Protein AF-A0A538B210-F1 (afdb_monomer_lite)

pLDDT: mean 88.81, std 10.48, range [46.06, 97.56]

Structure (mmCIF, N/CA/C/O backbone):
data_AF-A0A538B210-F1
#
_entry.id   AF-A0A538B210-F1
#
loop_
_atom_site.group_PDB
_atom_site.id
_atom_site.type_symbol
_atom_site.label_atom_id
_atom_site.label_alt_id
_atom_site.label_comp_id
_atom_site.label_asym_id
_atom_site.label_entity_id
_atom_site.label_seq_id
_atom_site.pdbx_PDB_ins_code
_atom_site.Cartn_x
_atom_site.Cartn_y
_atom_site.Cartn_z
_atom_site.occupancy
_atom_site.B_iso_or_equiv
_atom_site.auth_seq_id
_atom_site.auth_comp_id
_atom_site.auth_asym_id
_atom_site.auth_atom_id
_atom_site.pdbx_PDB_model_num
ATOM 1 N N . MET A 1 1 ? -1.244 18.291 2.397 1.00 46.06 1 MET A N 1
ATOM 2 C CA . MET A 1 1 ? -0.950 16.900 2.001 1.00 46.06 1 MET A CA 1
ATOM 3 C C . MET A 1 1 ? 0.446 16.618 2.527 1.00 46.06 1 MET A C 1
ATOM 5 O O . MET A 1 1 ? 1.354 17.313 2.105 1.00 46.06 1 MET A O 1
ATOM 9 N N . GLY A 1 2 ? 0.584 15.791 3.565 1.00 55.66 2 GLY A N 1
ATOM 10 C CA . GLY A 1 2 ? 1.869 15.606 4.248 1.00 55.66 2 GLY A CA 1
ATOM 11 C C . GLY A 1 2 ? 2.798 14.715 3.434 1.00 55.66 2 GLY A C 1
ATOM 12 O O . GLY A 1 2 ? 2.389 13.626 3.030 1.00 55.66 2 GLY A O 1
ATOM 13 N N . GLU A 1 3 ? 4.005 15.206 3.194 1.00 61.59 3 GLU A N 1
ATOM 14 C CA . GLU A 1 3 ? 5.157 14.444 2.715 1.00 61.59 3 GLU A CA 1
ATOM 15 C C . GLU A 1 3 ? 5.429 13.277 3.681 1.00 61.59 3 GLU A C 1
ATOM 17 O O . GLU A 1 3 ? 5.255 13.418 4.896 1.00 61.59 3 GLU A O 1
ATOM 22 N N . ARG A 1 4 ? 5.789 12.099 3.158 1.00 72.69 4 ARG A N 1
ATOM 23 C CA . ARG A 1 4 ? 6.030 10.884 3.960 1.00 72.69 4 ARG A CA 1
ATOM 24 C C . ARG A 1 4 ? 7.376 10.272 3.631 1.00 72.69 4 ARG A C 1
ATOM 26 O O . ARG A 1 4 ? 7.774 10.281 2.473 1.00 72.69 4 ARG A O 1
ATOM 33 N N . SER A 1 5 ? 8.028 9.698 4.640 1.00 87.31 5 SER A N 1
ATOM 34 C CA . SER A 1 5 ? 9.223 8.871 4.464 1.00 87.31 5 SER A CA 1
ATOM 35 C C . SER A 1 5 ? 8.863 7.473 3.943 1.00 87.31 5 SER A C 1
ATOM 37 O O . SER A 1 5 ? 7.714 7.033 4.047 1.00 87.31 5 SER A O 1
ATOM 39 N N . ARG A 1 6 ? 9.859 6.732 3.439 1.00 88.75 6 ARG A N 1
ATOM 40 C CA . ARG A 1 6 ? 9.697 5.323 3.026 1.00 88.75 6 ARG A CA 1
ATOM 41 C C . ARG A 1 6 ? 9.175 4.434 4.154 1.00 88.75 6 ARG A C 1
ATOM 43 O O . ARG A 1 6 ? 8.289 3.614 3.934 1.00 88.75 6 ARG A O 1
ATOM 50 N N . GLU A 1 7 ? 9.676 4.639 5.368 1.00 89.69 7 GLU A N 1
ATOM 51 C CA . GLU A 1 7 ? 9.234 3.915 6.566 1.00 89.69 7 GLU A CA 1
ATOM 52 C C . GLU A 1 7 ? 7.750 4.159 6.860 1.00 89.69 7 GLU A C 1
ATOM 54 O O . GLU A 1 7 ? 7.003 3.229 7.170 1.00 89.69 7 GLU A O 1
ATOM 59 N N . GLU A 1 8 ? 7.297 5.403 6.705 1.00 89.06 8 GLU A N 1
ATOM 60 C CA . GLU A 1 8 ? 5.899 5.765 6.908 1.00 89.06 8 GLU A CA 1
ATOM 61 C C . GLU A 1 8 ? 4.993 5.156 5.829 1.00 89.06 8 GLU A C 1
ATOM 63 O O . GLU A 1 8 ? 3.892 4.685 6.131 1.00 89.06 8 GLU A O 1
ATOM 68 N N . VAL A 1 9 ? 5.462 5.105 4.577 1.00 91.31 9 VAL A N 1
ATOM 69 C CA . VAL A 1 9 ? 4.768 4.394 3.496 1.00 91.31 9 VAL A CA 1
ATOM 70 C C . VAL A 1 9 ? 4.654 2.911 3.817 1.00 91.31 9 VAL A C 1
ATOM 72 O O . VAL A 1 9 ? 3.548 2.380 3.759 1.00 91.31 9 VAL A O 1
ATOM 75 N N . ALA A 1 10 ? 5.750 2.258 4.205 1.00 92.25 10 ALA A N 1
ATOM 76 C CA . ALA A 1 10 ? 5.774 0.835 4.533 1.00 92.25 10 ALA A CA 1
ATOM 77 C C . ALA A 1 10 ? 4.781 0.503 5.656 1.00 92.25 10 ALA A C 1
ATOM 79 O O . ALA A 1 10 ? 3.887 -0.334 5.489 1.00 92.25 10 ALA A O 1
ATOM 80 N N . ARG A 1 11 ? 4.861 1.255 6.761 1.00 90.44 11 ARG A N 1
ATOM 81 C CA . ARG A 1 11 ? 3.983 1.116 7.928 1.00 90.44 11 ARG A CA 1
ATOM 82 C C . ARG A 1 11 ? 2.512 1.274 7.558 1.00 90.44 11 ARG A C 1
ATOM 84 O O . ARG A 1 11 ? 1.696 0.434 7.929 1.00 90.44 11 ARG A O 1
ATOM 91 N N . ARG A 1 12 ? 2.155 2.33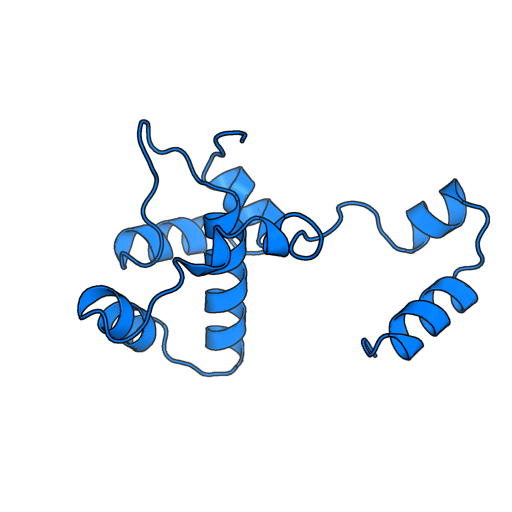8 6.830 1.00 88.56 12 ARG A N 1
ATOM 92 C CA . ARG A 1 12 ? 0.753 2.601 6.468 1.00 88.56 12 ARG A CA 1
ATOM 93 C C . ARG A 1 12 ? 0.254 1.668 5.376 1.00 88.56 12 ARG A C 1
ATOM 95 O O . ARG A 1 12 ? -0.928 1.340 5.380 1.00 88.56 12 ARG A O 1
ATOM 102 N N . ALA A 1 13 ? 1.101 1.226 4.451 1.00 91.25 13 ALA A N 1
ATOM 103 C CA . ALA A 1 13 ? 0.725 0.267 3.415 1.00 91.25 13 ALA A CA 1
ATOM 104 C C . ALA A 1 13 ? 0.574 -1.154 3.978 1.00 91.25 13 ALA A C 1
ATOM 106 O O . ALA A 1 13 ? -0.210 -1.927 3.428 1.00 91.25 13 ALA A O 1
ATOM 107 N N . GLY A 1 14 ? 1.240 -1.457 5.098 1.00 91.50 14 GLY A N 1
ATOM 108 C CA . GLY A 1 14 ? 1.269 -2.783 5.713 1.00 91.50 14 GLY A CA 1
ATOM 109 C C . GLY A 1 14 ? 2.258 -3.720 5.019 1.00 91.50 14 GLY A C 1
ATOM 110 O O . GLY A 1 14 ? 1.960 -4.899 4.853 1.00 91.50 14 GLY A O 1
ATOM 111 N N . VAL A 1 15 ? 3.397 -3.187 4.568 1.00 94.25 15 VAL A N 1
ATOM 112 C CA . VAL A 1 15 ? 4.443 -3.919 3.833 1.00 94.25 15 VAL A CA 1
ATOM 113 C C . VAL A 1 15 ? 5.806 -3.730 4.500 1.00 94.25 15 VAL A C 1
ATOM 115 O O . VAL A 1 15 ? 5.985 -2.833 5.323 1.00 94.25 15 VAL A O 1
ATOM 118 N N . ASP A 1 16 ? 6.773 -4.570 4.134 1.00 94.25 16 ASP A N 1
ATOM 119 C CA . ASP A 1 16 ? 8.163 -4.430 4.577 1.00 94.25 16 ASP A CA 1
ATOM 120 C C . ASP A 1 16 ? 8.828 -3.166 3.977 1.00 94.25 16 ASP A C 1
ATOM 122 O O . ASP A 1 16 ? 8.571 -2.853 2.811 1.00 94.25 16 ASP A O 1
ATOM 126 N N . PRO A 1 17 ? 9.695 -2.437 4.709 1.00 92.69 17 PRO A N 1
ATOM 127 C CA . PRO A 1 17 ? 10.406 -1.276 4.165 1.00 92.69 17 PRO A CA 1
ATOM 128 C C . PRO A 1 17 ? 11.199 -1.562 2.883 1.00 92.69 17 PRO A C 1
ATOM 130 O O . PRO A 1 17 ? 11.108 -0.783 1.935 1.00 92.69 17 PRO A O 1
ATOM 133 N N . GLY A 1 18 ? 11.879 -2.709 2.788 1.00 95.19 18 GLY A N 1
ATOM 134 C CA . GLY A 1 18 ? 12.618 -3.101 1.584 1.00 95.19 18 GLY A CA 1
ATOM 135 C C . GLY A 1 18 ? 11.705 -3.395 0.390 1.00 95.19 18 GLY A C 1
ATOM 136 O O . GLY A 1 18 ? 12.130 -3.328 -0.764 1.00 95.19 18 GLY A O 1
ATOM 137 N N . TYR A 1 19 ? 10.419 -3.668 0.636 1.00 96.44 19 TYR A N 1
ATOM 138 C CA . TYR A 1 19 ? 9.428 -3.748 -0.432 1.00 96.44 19 TYR A CA 1
ATOM 139 C C . TYR A 1 19 ? 9.180 -2.377 -1.067 1.00 96.44 19 TYR A C 1
ATOM 141 O O . TYR A 1 19 ? 9.086 -2.286 -2.288 1.00 96.44 19 TYR A O 1
ATOM 149 N N . VAL A 1 20 ? 9.120 -1.307 -0.267 1.00 95.56 20 VAL A N 1
ATOM 150 C CA . VAL A 1 20 ? 8.961 0.066 -0.776 1.00 95.56 20 VAL A CA 1
ATOM 151 C C . VAL A 1 20 ? 10.163 0.458 -1.632 1.00 95.56 20 VAL A C 1
ATOM 153 O O . VAL A 1 20 ? 9.964 0.972 -2.732 1.00 95.56 20 VAL A O 1
ATOM 156 N N . ASP A 1 21 ? 11.381 0.138 -1.187 1.00 94.31 21 ASP A N 1
ATOM 157 C CA . ASP A 1 21 ? 12.604 0.368 -1.968 1.00 94.31 21 ASP A CA 1
ATOM 158 C C . ASP A 1 21 ? 12.536 -0.339 -3.327 1.00 94.31 21 ASP A C 1
ATOM 160 O O . ASP A 1 21 ? 12.715 0.288 -4.373 1.00 94.31 21 ASP A O 1
ATOM 164 N N . ARG A 1 22 ? 12.145 -1.619 -3.339 1.00 96.12 22 ARG A N 1
ATOM 165 C CA . ARG A 1 22 ? 11.971 -2.383 -4.581 1.00 96.12 22 ARG A CA 1
ATOM 166 C C . ARG A 1 22 ? 10.937 -1.759 -5.521 1.00 96.12 22 ARG A C 1
ATOM 168 O O . ARG A 1 22 ? 11.124 -1.776 -6.736 1.00 96.12 22 ARG A O 1
ATOM 175 N N . LEU A 1 23 ? 9.832 -1.223 -5.000 1.00 96.19 23 LEU A N 1
ATOM 176 C CA . LEU A 1 23 ? 8.827 -0.562 -5.839 1.00 96.19 23 LEU A CA 1
ATOM 177 C C . LEU A 1 23 ? 9.343 0.744 -6.456 1.00 96.19 23 LEU A C 1
ATOM 179 O O . LEU A 1 23 ? 8.950 1.067 -7.580 1.00 96.19 23 LEU A O 1
ATOM 183 N N . VAL A 1 24 ? 10.214 1.469 -5.752 1.00 94.56 24 VAL A N 1
ATOM 184 C CA . VAL A 1 24 ? 10.900 2.655 -6.284 1.00 94.56 24 VAL A CA 1
ATOM 185 C C . VAL A 1 24 ? 11.883 2.253 -7.382 1.00 94.56 24 VAL A C 1
ATOM 187 O O . VAL A 1 24 ? 11.831 2.804 -8.479 1.00 94.56 24 VAL A O 1
ATOM 190 N N . GLU A 1 25 ? 12.716 1.237 -7.143 1.00 94.44 25 GLU A N 1
ATOM 191 C CA . GLU A 1 25 ? 13.668 0.709 -8.135 1.00 94.44 25 GLU A CA 1
ATOM 192 C C . GLU A 1 25 ? 12.977 0.246 -9.425 1.00 94.44 25 GLU A C 1
ATOM 194 O O . GLU A 1 25 ? 13.477 0.457 -10.530 1.00 94.44 25 GLU A O 1
ATOM 199 N N . LEU A 1 26 ? 11.800 -0.369 -9.297 1.00 95.12 26 LEU A N 1
ATOM 200 C CA . LEU A 1 26 ? 11.007 -0.846 -10.429 1.00 95.12 26 LEU A CA 1
ATOM 201 C C . LEU A 1 26 ? 10.247 0.267 -11.171 1.00 95.12 26 LEU A C 1
ATOM 203 O O . LEU A 1 26 ? 9.687 -0.004 -12.241 1.00 95.12 26 LEU A O 1
ATOM 207 N N . GLY A 1 27 ? 10.232 1.490 -10.630 1.00 93.06 27 GLY A N 1
ATOM 208 C CA . GLY A 1 27 ? 9.506 2.641 -11.171 1.00 93.06 27 GLY A CA 1
ATOM 209 C C . GLY A 1 27 ? 7.992 2.582 -10.954 1.00 93.06 27 GLY A C 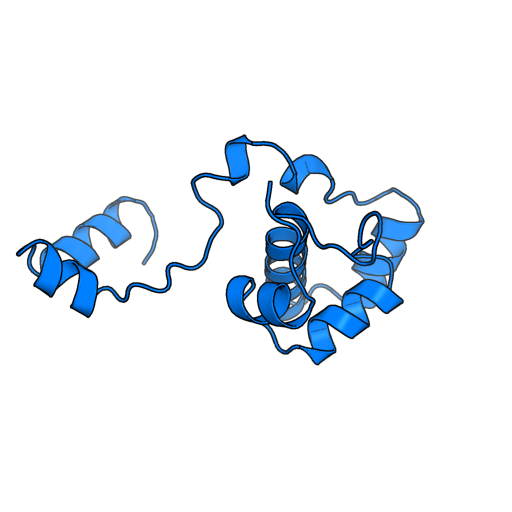1
ATOM 210 O O . GLY A 1 27 ? 7.249 3.278 -11.638 1.00 93.06 27 GLY A O 1
ATOM 211 N N . ILE A 1 28 ? 7.522 1.735 -10.033 1.00 94.81 28 ILE A N 1
ATOM 212 C CA . ILE A 1 28 ? 6.104 1.651 -9.651 1.00 94.81 28 ILE A CA 1
ATOM 213 C C . ILE A 1 28 ? 5.745 2.793 -8.694 1.00 94.81 28 ILE A C 1
ATOM 215 O O . ILE A 1 28 ? 4.657 3.361 -8.794 1.00 94.81 28 ILE A O 1
ATOM 219 N N . LEU A 1 29 ? 6.653 3.122 -7.772 1.00 93.88 29 LEU A N 1
ATOM 220 C CA . LEU A 1 29 ? 6.574 4.323 -6.948 1.00 93.88 29 LEU A CA 1
ATOM 221 C C . LEU A 1 29 ? 7.576 5.350 -7.469 1.00 93.88 29 LEU A C 1
ATOM 223 O O . LEU A 1 29 ? 8.751 5.042 -7.647 1.00 93.88 29 LEU A O 1
ATOM 227 N N . GLY A 1 30 ? 7.108 6.573 -7.687 1.00 85.19 30 GLY A N 1
ATOM 228 C CA . GLY A 1 30 ? 7.956 7.715 -8.003 1.00 85.19 30 GLY A CA 1
ATOM 229 C C . GLY A 1 30 ? 7.826 8.727 -6.876 1.00 85.19 30 GLY A C 1
ATOM 230 O O . GLY A 1 30 ? 6.804 9.415 -6.850 1.00 85.19 30 GLY A O 1
ATOM 231 N N . PRO A 1 31 ? 8.784 8.815 -5.936 1.00 72.69 31 PRO A N 1
ATOM 232 C CA . PRO A 1 31 ? 8.732 9.869 -4.936 1.00 72.69 31 PRO A CA 1
ATOM 233 C C . PRO A 1 31 ? 8.728 11.236 -5.636 1.00 72.69 31 PRO A C 1
ATOM 235 O O . PRO A 1 31 ? 9.327 11.411 -6.702 1.00 72.69 31 PRO A O 1
ATOM 238 N N . GLY A 1 32 ? 7.998 12.189 -5.061 1.00 70.75 32 GLY A N 1
ATOM 239 C CA . GLY A 1 32 ? 7.906 13.554 -5.565 1.00 70.75 32 GLY A CA 1
ATOM 240 C C . GLY A 1 32 ? 9.196 14.349 -5.342 1.00 70.75 32 GLY A C 1
ATOM 241 O O . GLY A 1 32 ? 10.280 13.796 -5.155 1.00 70.75 32 GLY A O 1
ATOM 242 N N . GLN A 1 33 ? 9.081 15.679 -5.346 1.00 66.75 33 GLN A N 1
ATOM 243 C CA . GLN A 1 33 ? 10.193 16.545 -4.941 1.00 66.75 33 GLN A CA 1
ATOM 244 C C . GLN A 1 33 ? 10.662 16.174 -3.521 1.00 66.75 33 GLN A C 1
ATOM 246 O O . GLN A 1 33 ? 9.854 15.767 -2.690 1.00 66.75 33 GLN A O 1
ATOM 251 N N . ASP A 1 34 ? 11.972 16.262 -3.281 1.00 69.06 34 ASP A N 1
ATOM 252 C CA . ASP A 1 34 ? 12.612 15.978 -1.987 1.00 69.06 34 ASP A CA 1
ATOM 253 C C . ASP A 1 34 ? 12.416 14.550 -1.434 1.00 69.06 34 ASP A C 1
ATOM 255 O O . ASP A 1 34 ? 12.456 14.332 -0.226 1.00 69.06 34 ASP A O 1
ATOM 259 N N . ASP A 1 35 ? 12.242 13.558 -2.319 1.00 70.50 35 ASP A N 1
ATOM 260 C CA . ASP A 1 35 ? 12.031 12.143 -1.954 1.00 70.50 35 ASP A CA 1
ATOM 261 C C . ASP A 1 35 ? 10.733 11.915 -1.142 1.00 70.50 35 ASP A C 1
ATOM 263 O O . ASP A 1 35 ? 10.590 10.944 -0.395 1.00 70.50 35 ASP A O 1
ATOM 267 N N . ALA A 1 36 ? 9.767 12.831 -1.282 1.00 82.31 36 ALA A N 1
ATOM 268 C CA . ALA A 1 36 ? 8.517 12.805 -0.539 1.00 82.31 36 ALA A CA 1
ATOM 269 C C . ALA A 1 36 ? 7.464 11.894 -1.182 1.00 82.31 36 ALA A C 1
ATOM 271 O O . ALA A 1 36 ? 7.113 12.040 -2.355 1.00 82.31 36 ALA A O 1
ATOM 272 N N . PHE A 1 37 ? 6.875 11.009 -0.377 1.00 88.12 37 PHE A N 1
ATOM 273 C CA . PHE A 1 37 ? 5.788 10.135 -0.815 1.00 88.12 37 PHE A CA 1
ATOM 274 C C . PHE A 1 37 ? 4.401 10.725 -0.530 1.00 88.12 37 PHE A C 1
ATOM 276 O O . PHE A 1 37 ? 4.118 11.276 0.541 1.00 88.12 37 PHE A O 1
ATOM 283 N N . SER A 1 38 ? 3.502 10.558 -1.495 1.00 87.75 38 SER A N 1
ATOM 284 C CA . SER A 1 38 ? 2.100 10.965 -1.445 1.00 87.75 38 SER A CA 1
ATOM 285 C C . SER A 1 38 ? 1.218 9.955 -0.694 1.00 87.75 38 SER A C 1
ATOM 287 O O . SER A 1 38 ? 1.655 8.887 -0.264 1.00 87.75 38 SER A O 1
ATOM 289 N N . GLN A 1 39 ? -0.069 10.287 -0.518 1.00 85.81 39 GLN A N 1
ATOM 290 C CA . GLN A 1 39 ? -1.048 9.309 -0.025 1.00 85.81 39 GLN A CA 1
ATOM 291 C C . GLN A 1 39 ? -1.261 8.192 -1.052 1.00 85.81 39 GLN A C 1
ATOM 293 O O . GLN A 1 39 ? -1.368 7.031 -0.661 1.00 85.81 39 GLN A O 1
ATOM 298 N N . GLY A 1 40 ? -1.287 8.525 -2.346 1.00 89.69 40 GLY A N 1
ATOM 299 C CA . GLY A 1 40 ? -1.448 7.541 -3.410 1.00 89.69 40 GLY A CA 1
ATOM 300 C C . GLY A 1 40 ? -0.321 6.513 -3.423 1.00 89.69 40 GLY A C 1
ATOM 301 O O . GLY A 1 40 ? -0.579 5.348 -3.704 1.00 89.69 40 GLY A O 1
ATOM 302 N N . ASP A 1 41 ? 0.894 6.880 -3.005 1.00 91.88 41 ASP A N 1
ATOM 303 C CA . ASP A 1 41 ? 2.022 5.941 -2.926 1.00 91.88 41 ASP A CA 1
ATOM 304 C C . ASP A 1 41 ? 1.829 4.864 -1.856 1.00 91.88 41 ASP A C 1
ATOM 306 O O . ASP A 1 41 ? 2.158 3.699 -2.081 1.00 91.88 41 ASP A O 1
ATOM 310 N N . VAL A 1 42 ? 1.189 5.209 -0.735 1.00 91.12 42 VAL A N 1
ATOM 311 C CA . VAL A 1 42 ? 0.759 4.226 0.274 1.00 91.12 42 VAL A CA 1
ATOM 312 C C . VAL A 1 42 ? -0.219 3.222 -0.341 1.00 91.12 42 VAL A C 1
ATOM 314 O O . VAL A 1 42 ? -0.132 2.017 -0.093 1.00 91.12 42 VAL A O 1
ATOM 317 N N . LEU A 1 43 ? -1.152 3.705 -1.163 1.00 90.88 43 LEU A N 1
ATOM 318 C CA . LEU A 1 43 ? -2.177 2.866 -1.785 1.00 90.88 43 LEU A CA 1
ATOM 319 C C . LEU A 1 43 ? -1.601 1.980 -2.875 1.00 90.88 43 LEU A C 1
ATOM 321 O O . LEU A 1 43 ? -1.900 0.789 -2.903 1.00 90.88 43 LEU A O 1
ATOM 325 N N . ARG A 1 44 ? -0.730 2.537 -3.717 1.00 93.62 44 ARG A N 1
ATOM 326 C CA . ARG A 1 44 ? 0.036 1.807 -4.730 1.00 93.62 44 ARG A CA 1
ATOM 327 C C . ARG A 1 44 ? 0.816 0.671 -4.103 1.00 93.62 44 ARG A C 1
ATOM 329 O O . ARG A 1 44 ? 0.658 -0.465 -4.538 1.00 93.62 44 ARG A O 1
ATOM 336 N N . ALA A 1 45 ? 1.579 0.953 -3.046 1.00 94.62 45 ALA A N 1
ATOM 337 C CA . ALA A 1 45 ? 2.357 -0.060 -2.347 1.00 94.62 45 ALA A CA 1
ATOM 338 C C . ALA A 1 45 ? 1.472 -1.207 -1.844 1.00 94.62 45 ALA A C 1
ATOM 340 O O . ALA A 1 45 ? 1.760 -2.376 -2.106 1.00 94.62 45 ALA A O 1
ATOM 341 N N . ARG A 1 46 ? 0.342 -0.887 -1.198 1.00 92.94 46 ARG A N 1
ATOM 342 C CA . ARG A 1 46 ? -0.591 -1.907 -0.700 1.00 92.94 46 ARG A CA 1
ATOM 343 C C . ARG A 1 46 ? -1.250 -2.710 -1.822 1.00 92.94 46 ARG A C 1
ATOM 345 O O . ARG A 1 46 ? -1.392 -3.928 -1.709 1.00 92.94 46 ARG A O 1
ATOM 352 N N . TRP A 1 47 ? -1.702 -2.045 -2.879 1.00 93.19 47 TRP A N 1
ATOM 353 C CA . TRP A 1 47 ? -2.413 -2.692 -3.982 1.00 93.19 47 TRP A CA 1
ATOM 354 C C . TRP A 1 47 ? -1.490 -3.613 -4.766 1.00 93.19 47 TRP A C 1
ATOM 356 O O . TRP A 1 47 ? -1.842 -4.764 -5.001 1.00 93.19 47 TRP A O 1
ATOM 366 N N . VAL A 1 48 ? -0.291 -3.142 -5.101 1.00 96.62 48 VAL A N 1
ATOM 367 C CA . VAL A 1 48 ? 0.719 -3.938 -5.804 1.00 96.62 48 VAL A CA 1
ATOM 368 C C . VAL A 1 48 ? 1.123 -5.149 -4.965 1.00 96.62 48 VAL A C 1
ATOM 370 O O . VAL A 1 48 ? 1.148 -6.261 -5.490 1.00 96.62 48 VAL A O 1
ATOM 373 N N . HIS A 1 49 ? 1.309 -4.974 -3.653 1.00 96.44 49 HIS A N 1
ATOM 374 C CA . HIS A 1 49 ? 1.553 -6.088 -2.736 1.00 96.44 49 HIS A CA 1
ATOM 375 C C . HIS A 1 49 ? 0.404 -7.108 -2.732 1.00 96.44 49 HIS A C 1
ATOM 377 O O . HIS A 1 49 ? 0.638 -8.313 -2.798 1.00 96.44 49 HIS A O 1
ATOM 383 N N . SER A 1 50 ? -0.847 -6.641 -2.706 1.00 94.31 50 SER A N 1
ATOM 384 C CA . SER A 1 50 ? -2.031 -7.513 -2.703 1.00 94.31 50 SER A CA 1
ATOM 385 C C . SER A 1 50 ? -2.187 -8.282 -4.018 1.00 94.31 50 SER A C 1
ATOM 387 O O . SER A 1 50 ? -2.470 -9.477 -4.004 1.00 94.31 50 SER A O 1
ATOM 389 N N . LEU A 1 51 ? -1.956 -7.623 -5.158 1.00 96.12 51 LEU A N 1
ATOM 390 C CA . LEU A 1 51 ? -1.960 -8.258 -6.478 1.00 96.12 51 LEU A CA 1
ATOM 391 C C . LEU A 1 51 ? -0.842 -9.296 -6.595 1.00 96.12 51 LEU A C 1
ATOM 393 O O . LEU A 1 51 ? -1.073 -10.398 -7.091 1.00 96.12 51 LEU A O 1
ATOM 397 N N . GLN A 1 52 ? 0.349 -8.982 -6.085 1.00 97.25 52 GLN A N 1
ATOM 398 C CA . GLN A 1 52 ? 1.460 -9.924 -6.046 1.00 97.25 52 GLN A CA 1
ATOM 399 C C . GLN A 1 52 ? 1.144 -11.144 -5.177 1.00 97.25 52 GLN A C 1
ATOM 401 O O . GLN A 1 52 ? 1.378 -12.273 -5.605 1.00 97.25 52 GLN A O 1
ATOM 406 N N . ALA A 1 53 ? 0.560 -10.941 -3.994 1.00 95.88 53 ALA A N 1
ATOM 407 C CA . ALA A 1 53 ? 0.100 -12.031 -3.135 1.00 95.88 53 ALA A CA 1
ATOM 408 C C . ALA A 1 53 ? -0.996 -12.884 -3.804 1.00 95.88 53 ALA A C 1
ATOM 410 O O . ALA A 1 53 ? -1.070 -14.087 -3.564 1.00 95.88 53 ALA A O 1
ATOM 411 N N . ALA A 1 54 ? -1.805 -12.286 -4.683 1.00 96.75 54 ALA A N 1
ATOM 412 C CA . ALA A 1 54 ? -2.794 -12.979 -5.509 1.00 96.75 54 ALA A CA 1
ATOM 413 C C . ALA A 1 54 ? -2.198 -13.672 -6.756 1.00 96.75 54 ALA A C 1
ATOM 415 O O . ALA A 1 54 ? -2.938 -14.284 -7.525 1.00 96.75 54 ALA A O 1
ATOM 416 N N . GLY A 1 55 ? -0.877 -13.603 -6.961 1.00 97.31 55 GLY A N 1
ATOM 417 C CA . GLY A 1 55 ? -0.162 -14.302 -8.033 1.00 97.31 55 GLY A CA 1
ATOM 418 C C . GLY A 1 55 ? 0.168 -13.456 -9.265 1.00 97.31 55 GLY A C 1
ATOM 419 O O . GLY A 1 55 ? 0.666 -14.002 -10.248 1.00 97.31 55 GLY A O 1
ATOM 420 N N . VAL A 1 56 ? -0.072 -12.142 -9.243 1.00 97.50 56 VAL A N 1
ATOM 421 C CA . VAL A 1 56 ? 0.326 -11.251 -10.342 1.00 97.50 56 VAL A CA 1
ATOM 422 C C . VAL A 1 56 ? 1.841 -10.983 -10.270 1.00 97.50 56 VAL A C 1
ATOM 424 O O . VAL A 1 56 ? 2.316 -10.474 -9.255 1.00 97.50 56 VAL A O 1
ATOM 427 N N . PRO A 1 57 ? 2.634 -11.277 -11.319 1.00 97.19 57 PRO A N 1
ATOM 428 C CA . PRO A 1 57 ? 4.080 -11.059 -11.280 1.00 97.19 57 PRO A CA 1
ATOM 429 C C . PRO A 1 57 ? 4.446 -9.577 -11.132 1.00 97.19 57 PRO A C 1
ATOM 431 O O . PRO A 1 57 ? 4.017 -8.740 -11.932 1.00 97.19 57 PRO A O 1
ATOM 434 N N . LEU A 1 58 ? 5.284 -9.257 -10.143 1.00 97.25 58 LEU A N 1
ATOM 435 C CA . LEU A 1 58 ? 5.684 -7.881 -9.836 1.00 97.25 58 LEU A CA 1
ATOM 436 C C . LEU A 1 58 ? 6.438 -7.224 -10.998 1.00 97.25 58 LEU A C 1
ATOM 438 O O . LEU A 1 58 ? 6.154 -6.088 -11.370 1.00 97.25 58 LEU A O 1
ATOM 442 N N . GLU A 1 59 ? 7.359 -7.955 -11.618 1.00 97.00 59 GLU A N 1
ATOM 443 C CA . GLU A 1 59 ? 8.146 -7.493 -12.760 1.00 97.00 59 GLU A CA 1
ATOM 444 C C . GLU A 1 59 ? 7.259 -7.207 -13.979 1.00 97.00 59 GLU A C 1
ATOM 446 O O . GLU A 1 59 ? 7.524 -6.265 -14.727 1.00 97.00 59 GLU A O 1
ATOM 451 N N . GLY A 1 60 ? 6.185 -7.986 -14.152 1.00 97.56 60 GLY A N 1
ATOM 452 C CA . GLY A 1 60 ? 5.186 -7.781 -15.201 1.00 97.56 60 GLY A CA 1
ATOM 453 C C . GLY A 1 60 ? 4.370 -6.511 -14.973 1.00 97.56 60 GLY A C 1
ATOM 454 O O . GLY A 1 60 ? 4.221 -5.710 -15.892 1.00 97.56 60 GLY A O 1
ATOM 455 N N . MET A 1 61 ? 3.917 -6.274 -13.735 1.00 97.50 61 MET A N 1
ATOM 456 C CA . MET A 1 61 ? 3.266 -5.009 -13.365 1.00 97.50 61 MET A CA 1
ATOM 457 C C . MET A 1 61 ? 4.202 -3.817 -13.583 1.00 97.50 61 MET A C 1
ATOM 459 O O . MET A 1 61 ? 3.788 -2.813 -14.152 1.00 97.50 61 MET A O 1
ATOM 463 N N . ALA A 1 62 ? 5.474 -3.937 -13.194 1.00 96.75 62 ALA A N 1
ATOM 464 C CA . ALA A 1 62 ? 6.468 -2.888 -13.399 1.00 96.75 62 ALA A CA 1
ATOM 465 C C . ALA A 1 62 ? 6.702 -2.588 -14.889 1.00 96.75 62 ALA A C 1
ATOM 467 O O . ALA A 1 62 ? 6.816 -1.428 -15.276 1.00 96.75 62 ALA A O 1
ATOM 468 N N . ALA A 1 63 ? 6.766 -3.621 -15.735 1.00 97.31 63 ALA A N 1
ATOM 469 C CA . ALA A 1 63 ? 6.878 -3.450 -17.182 1.00 97.31 63 ALA A CA 1
ATOM 470 C C . ALA A 1 63 ? 5.669 -2.702 -17.758 1.00 97.31 63 ALA A C 1
ATOM 472 O O . ALA A 1 63 ? 5.869 -1.713 -18.458 1.00 97.31 63 ALA A O 1
ATOM 473 N N . ALA A 1 64 ? 4.455 -3.104 -17.370 1.00 97.06 64 ALA A N 1
ATOM 474 C CA . ALA A 1 64 ? 3.213 -2.463 -17.796 1.00 97.06 64 ALA A CA 1
ATOM 475 C C . ALA A 1 64 ? 3.088 -1.002 -17.315 1.00 97.06 64 ALA A C 1
ATOM 477 O O . ALA A 1 64 ? 2.506 -0.155 -17.987 1.00 97.06 64 ALA A O 1
ATOM 478 N N . VAL A 1 65 ? 3.643 -0.674 -16.143 1.00 95.62 65 VAL A N 1
ATOM 479 C CA . VAL A 1 65 ? 3.721 0.721 -15.679 1.00 95.62 65 VAL A CA 1
ATOM 480 C C . VAL A 1 65 ? 4.685 1.528 -16.546 1.00 95.62 65 VAL A C 1
ATOM 482 O O . VAL A 1 65 ? 4.350 2.630 -16.975 1.00 95.62 65 VAL A O 1
ATOM 485 N N . ARG A 1 66 ? 5.870 0.984 -16.847 1.00 93.12 66 ARG A N 1
ATOM 486 C CA . ARG A 1 66 ? 6.882 1.682 -17.657 1.00 93.12 66 ARG A CA 1
ATOM 487 C C . ARG A 1 66 ? 6.462 1.886 -19.110 1.00 93.12 66 ARG A C 1
ATOM 489 O O . ARG A 1 66 ? 6.822 2.905 -19.691 1.00 93.12 66 ARG A O 1
ATOM 496 N N . ASP A 1 67 ? 5.749 0.932 -19.702 1.00 95.50 67 ASP A N 1
ATOM 497 C CA . ASP A 1 67 ? 5.249 1.045 -21.079 1.00 95.50 67 ASP A CA 1
ATOM 498 C C . ASP A 1 67 ? 3.926 1.830 -21.189 1.00 95.50 67 ASP A C 1
ATOM 500 O O . ASP A 1 67 ? 3.484 2.149 -22.294 1.00 95.50 67 ASP A O 1
ATOM 504 N N . GLY A 1 68 ? 3.328 2.193 -20.048 1.00 94.50 68 GLY A N 1
ATOM 505 C CA . GLY A 1 68 ? 2.120 3.007 -19.960 1.00 94.50 68 GLY A CA 1
ATOM 506 C C . GLY A 1 68 ? 0.809 2.242 -20.159 1.00 94.50 68 GLY A C 1
ATOM 507 O O . GLY A 1 68 ? -0.250 2.868 -20.199 1.00 94.50 68 GLY A O 1
ATOM 508 N N . THR A 1 69 ? 0.838 0.911 -20.270 1.00 97.06 69 THR A N 1
ATOM 509 C CA . THR A 1 69 ? -0.375 0.080 -20.375 1.00 97.06 69 THR A CA 1
ATOM 510 C C . THR A 1 69 ? -1.102 -0.096 -19.040 1.00 97.06 69 THR A C 1
ATOM 512 O O . THR A 1 69 ? -2.302 -0.377 -19.025 1.00 97.06 69 THR A O 1
ATOM 515 N N . LEU A 1 70 ? -0.410 0.127 -17.920 1.00 94.81 70 LEU A N 1
ATOM 516 C CA . LEU A 1 70 ? -0.963 0.158 -16.569 1.00 94.81 70 LEU A CA 1
ATOM 517 C C . LEU A 1 70 ? -0.634 1.493 -15.896 1.00 94.81 70 LEU A C 1
ATOM 519 O O . LEU A 1 70 ? 0.511 1.928 -15.878 1.00 94.81 70 LEU A O 1
ATOM 523 N N . SER A 1 71 ? -1.631 2.126 -15.277 1.00 92.12 71 SER A N 1
ATOM 524 C CA . SER A 1 71 ? -1.418 3.321 -14.460 1.00 92.12 71 SER A CA 1
ATOM 525 C C . SER A 1 71 ? -2.109 3.202 -13.112 1.00 92.12 71 SER A C 1
ATOM 527 O O . SER A 1 71 ? -3.281 2.835 -13.019 1.00 92.12 71 SER A O 1
ATOM 529 N N . PHE A 1 72 ? -1.383 3.594 -12.067 1.00 91.81 72 PHE A N 1
ATOM 530 C CA . PHE A 1 72 ? -1.911 3.754 -10.718 1.00 91.81 72 PHE A CA 1
ATOM 531 C C . PHE A 1 72 ? -2.104 5.227 -10.324 1.00 91.81 72 PHE A C 1
ATOM 533 O O . PHE A 1 72 ? -2.301 5.525 -9.146 1.00 91.81 72 PHE A O 1
ATOM 540 N N . SER A 1 73 ? -2.032 6.178 -11.263 1.00 89.25 73 SER A N 1
ATOM 541 C CA . SER A 1 73 ? -2.173 7.615 -10.959 1.00 89.25 73 SER A CA 1
ATOM 542 C C . SER A 1 73 ? -3.543 7.970 -10.371 1.00 89.25 73 SER A C 1
ATOM 544 O O . SER A 1 73 ? -3.652 8.869 -9.546 1.00 89.25 73 SER A O 1
ATOM 546 N N . TYR A 1 74 ? -4.590 7.213 -10.711 1.00 88.69 74 TYR A N 1
ATOM 547 C CA . TYR A 1 74 ? -5.937 7.434 -10.177 1.00 88.69 74 TYR A CA 1
ATOM 548 C C . TYR A 1 74 ? -6.026 7.279 -8.646 1.00 88.69 74 TYR A C 1
ATOM 550 O O . TYR A 1 74 ? -6.957 7.808 -8.042 1.00 88.69 74 TYR A O 1
A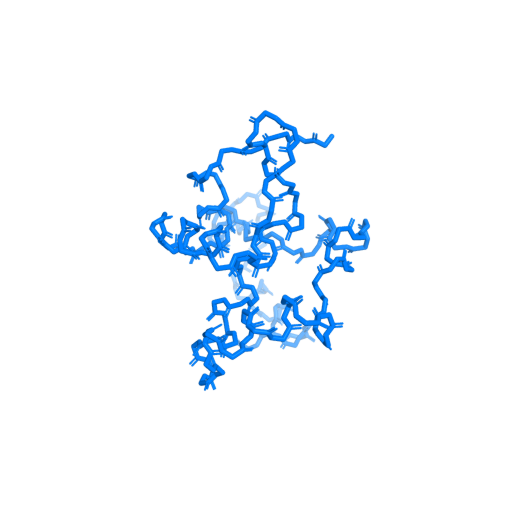TOM 558 N N . LEU A 1 75 ? -5.065 6.591 -8.013 1.00 89.50 75 LEU A N 1
ATOM 559 C CA . LEU A 1 75 ? -4.992 6.451 -6.555 1.00 89.50 75 LEU A CA 1
ATOM 560 C C . LEU A 1 75 ? -4.619 7.761 -5.837 1.00 89.50 75 LEU A C 1
ATOM 562 O O . LEU A 1 75 ? -4.746 7.820 -4.618 1.00 89.50 75 LEU A O 1
ATOM 566 N N . ASP A 1 76 ? -4.217 8.811 -6.564 1.00 87.88 76 ASP A N 1
ATOM 567 C CA . ASP A 1 76 ? -4.055 10.164 -6.007 1.00 87.88 76 ASP A CA 1
ATOM 568 C C . ASP A 1 76 ? -5.378 10.944 -5.931 1.00 87.88 76 ASP A C 1
ATOM 570 O O . ASP A 1 76 ? -5.414 12.058 -5.410 1.00 87.88 76 ASP A O 1
ATOM 574 N N . ALA A 1 77 ? -6.478 10.410 -6.475 1.00 88.81 77 ALA A N 1
ATOM 575 C CA . ALA A 1 77 ? -7.761 11.097 -6.428 1.00 88.81 77 ALA A CA 1
ATOM 576 C C . ALA A 1 77 ? -8.284 11.188 -4.985 1.00 88.81 77 ALA A C 1
ATOM 578 O O . ALA A 1 77 ? -8.299 10.197 -4.256 1.00 88.81 77 ALA A O 1
ATOM 579 N N . SER A 1 78 ? -8.825 12.351 -4.605 1.00 84.75 78 SER A N 1
ATOM 580 C CA . SER A 1 78 ? -9.315 12.625 -3.241 1.00 84.75 78 SER A CA 1
ATOM 581 C C . SER A 1 78 ? -10.415 11.675 -2.756 1.00 84.75 78 SER A C 1
ATOM 583 O O . SER A 1 78 ? -10.615 11.505 -1.554 1.00 84.75 78 SER A O 1
ATOM 585 N N . ALA A 1 79 ? -11.112 10.997 -3.674 1.00 83.62 79 ALA A N 1
ATOM 586 C CA . ALA A 1 79 ? -12.051 9.928 -3.340 1.00 83.62 79 ALA A CA 1
ATOM 587 C C . ALA A 1 79 ? -11.395 8.798 -2.516 1.00 83.62 79 ALA A C 1
ATOM 589 O O . ALA A 1 79 ? -12.067 8.161 -1.702 1.00 83.62 79 ALA A O 1
ATOM 590 N N . PHE A 1 80 ? -10.088 8.573 -2.684 1.00 80.69 80 PHE A N 1
ATOM 591 C CA . PHE A 1 80 ? -9.330 7.557 -1.956 1.00 80.69 80 PHE A CA 1
ATOM 592 C C . PHE A 1 80 ? -8.799 8.028 -0.594 1.00 80.69 80 PHE A C 1
ATOM 594 O O . PHE A 1 80 ? -8.407 7.186 0.213 1.00 80.69 80 PHE A O 1
ATOM 601 N N . ASP A 1 81 ? -8.873 9.321 -0.263 1.00 75.94 81 ASP A N 1
ATOM 602 C CA . ASP A 1 81 ? -8.415 9.833 1.039 1.00 75.94 81 ASP A CA 1
ATOM 603 C C . ASP A 1 81 ? -9.247 9.290 2.213 1.00 75.94 81 ASP A C 1
ATOM 605 O O . ASP A 1 81 ? -8.757 9.183 3.336 1.00 75.94 81 ASP A O 1
ATOM 609 N N . ARG A 1 82 ? -10.518 8.939 1.974 1.00 68.62 82 ARG A N 1
ATOM 610 C CA . ARG A 1 82 ? -11.466 8.583 3.043 1.00 68.62 82 ARG A CA 1
ATOM 611 C C . ARG A 1 82 ? -11.448 7.107 3.448 1.00 68.62 82 ARG A C 1
ATOM 613 O O . ARG A 1 82 ? -11.770 6.802 4.592 1.00 68.62 82 ARG A O 1
ATOM 620 N N . PHE A 1 83 ? -11.114 6.196 2.536 1.00 61.81 83 PHE A N 1
ATOM 621 C CA . PHE A 1 83 ? -11.377 4.759 2.724 1.00 61.81 83 PHE A CA 1
ATOM 622 C C . PHE A 1 83 ? -10.143 3.865 2.652 1.00 61.81 83 PHE A C 1
ATOM 624 O O . PHE A 1 83 ? -10.247 2.659 2.855 1.00 61.81 83 PHE A O 1
ATOM 631 N N . ALA A 1 84 ? -8.980 4.426 2.336 1.00 61.62 84 ALA A N 1
ATOM 632 C CA . ALA A 1 84 ? -7.874 3.620 1.850 1.00 61.62 84 ALA A CA 1
ATOM 633 C C . ALA A 1 84 ? -6.739 3.423 2.876 1.00 61.62 84 ALA A C 1
ATOM 635 O O . ALA A 1 84 ? -5.747 2.759 2.582 1.00 61.62 84 ALA A O 1
ATOM 636 N N . GLU A 1 85 ? -6.868 3.921 4.107 1.00 67.25 85 GLU A N 1
ATOM 637 C CA . GLU A 1 85 ? -5.843 3.762 5.146 1.00 67.25 85 GLU A CA 1
ATOM 638 C C . GLU A 1 85 ? -6.098 2.552 6.064 1.00 67.25 85 GLU A C 1
ATOM 640 O O . GLU A 1 85 ? -7.238 2.247 6.403 1.00 67.25 85 GLU A O 1
ATOM 645 N N . ILE A 1 86 ? -5.024 1.863 6.484 1.00 73.50 86 ILE A N 1
ATOM 646 C CA . ILE A 1 86 ? -5.113 0.895 7.587 1.00 73.50 86 ILE A CA 1
ATOM 647 C C . ILE A 1 86 ? -5.216 1.731 8.856 1.00 73.50 86 ILE A C 1
ATOM 649 O O . ILE A 1 86 ? -4.298 2.482 9.181 1.00 73.50 86 ILE A O 1
ATOM 653 N N . SER A 1 87 ? -6.337 1.609 9.559 1.00 79.25 87 SER A N 1
ATOM 654 C CA . SER A 1 87 ? -6.492 2.250 10.859 1.00 79.25 87 SER A CA 1
ATOM 655 C C . SER A 1 87 ? -5.472 1.682 11.845 1.00 79.25 87 SER A C 1
ATOM 657 O O . SER A 1 87 ? -5.313 0.465 11.941 1.00 79.25 87 SER A O 1
ATOM 659 N N . SER A 1 88 ? -4.817 2.553 12.613 1.00 81.44 88 SER A N 1
ATOM 660 C CA . SER A 1 88 ? -4.029 2.137 13.778 1.00 81.44 88 SER A CA 1
ATOM 661 C C . SER A 1 88 ? -4.907 1.726 14.962 1.00 81.44 88 SER A C 1
ATOM 663 O O . SER A 1 88 ? -4.394 1.177 15.927 1.00 81.44 88 SER A O 1
ATOM 665 N N . THR A 1 89 ? -6.212 2.004 14.908 1.00 88.69 89 THR A N 1
ATOM 666 C CA . THR A 1 89 ? -7.180 1.607 15.931 1.00 88.69 89 THR A CA 1
ATOM 667 C C . THR A 1 89 ? -7.692 0.205 15.644 1.00 88.69 89 THR A C 1
ATOM 669 O O . THR A 1 89 ? -8.330 -0.049 14.618 1.00 88.69 89 THR A O 1
ATOM 672 N N . THR A 1 90 ? -7.456 -0.701 16.582 1.00 90.69 90 THR A N 1
ATOM 673 C CA . THR A 1 90 ? -8.018 -2.047 16.572 1.00 90.69 90 THR A CA 1
ATOM 674 C C . THR A 1 90 ? -9.515 -2.022 16.882 1.00 90.69 90 THR A C 1
ATOM 676 O O . THR A 1 90 ? -10.032 -1.113 17.531 1.00 90.69 90 THR A O 1
ATOM 679 N N . PHE A 1 91 ? -10.230 -3.080 16.493 1.00 92.06 91 PHE A N 1
ATOM 680 C CA . PHE A 1 91 ? -11.636 -3.248 16.876 1.00 92.06 91 PHE A CA 1
ATOM 681 C C . PHE A 1 91 ? -11.848 -3.205 18.398 1.00 92.06 91 PHE A C 1
ATOM 683 O O . PHE A 1 91 ? -12.892 -2.744 18.856 1.00 92.06 91 PHE A O 1
ATOM 690 N N . ARG A 1 92 ? -10.867 -3.675 19.185 1.00 94.19 92 ARG A N 1
ATOM 691 C CA . ARG A 1 92 ? -10.937 -3.679 20.654 1.00 94.19 92 ARG A CA 1
ATOM 692 C C . ARG A 1 92 ? -10.916 -2.261 21.200 1.00 94.19 92 ARG A C 1
ATOM 694 O O . ARG A 1 92 ? -11.837 -1.886 21.914 1.00 94.19 92 ARG A O 1
ATOM 701 N N . GLU A 1 93 ? -9.928 -1.476 20.792 1.00 95.88 93 GLU A N 1
ATOM 702 C CA . GLU A 1 93 ? -9.815 -0.071 21.191 1.00 95.88 93 GLU A CA 1
ATOM 703 C C . GLU A 1 93 ? -11.029 0.735 20.720 1.00 95.88 93 GLU A C 1
ATOM 705 O O . GLU A 1 93 ? -11.535 1.577 21.453 1.00 95.88 93 GLU A O 1
ATOM 710 N N . LEU A 1 94 ? -11.553 0.457 19.519 1.00 94.62 94 LEU A N 1
ATOM 711 C CA . LEU A 1 94 ? -12.772 1.105 19.036 1.00 94.62 94 LEU A CA 1
ATOM 712 C C . LEU A 1 94 ? -13.975 0.789 19.936 1.00 94.62 94 LEU A C 1
ATOM 714 O O . LEU A 1 94 ? -14.744 1.691 20.264 1.00 94.62 94 LEU A O 1
ATOM 718 N N . SER A 1 95 ? -14.129 -0.471 20.349 1.00 96.88 95 SER A N 1
ATOM 719 C CA . SER A 1 95 ? -15.189 -0.903 21.265 1.00 96.88 95 SER A CA 1
ATOM 720 C C . SER A 1 95 ? -15.068 -0.217 22.626 1.00 96.88 95 SER A C 1
ATOM 722 O O . SER A 1 95 ? -16.038 0.365 23.104 1.00 96.88 95 SER A O 1
ATOM 724 N N . GLU A 1 96 ? -13.868 -0.204 23.206 1.00 97.19 96 GLU A N 1
ATOM 725 C CA . GLU A 1 96 ? -13.585 0.429 24.499 1.00 97.19 96 GLU A CA 1
ATOM 726 C C . GLU A 1 96 ? -13.829 1.945 24.464 1.00 97.19 96 GLU A C 1
ATOM 728 O O . GLU A 1 96 ? -14.466 2.488 25.364 1.00 97.19 96 GLU A O 1
ATOM 733 N N . ASN A 1 97 ? -13.404 2.621 23.394 1.00 96.75 97 ASN A N 1
ATOM 734 C CA . ASN A 1 97 ? -13.525 4.075 23.264 1.00 96.75 97 ASN A CA 1
ATOM 735 C C . ASN A 1 97 ? -14.951 4.554 22.963 1.00 96.75 97 ASN A C 1
ATOM 737 O O . ASN A 1 97 ? -15.294 5.691 23.279 1.00 96.75 97 ASN A O 1
ATOM 741 N N . THR A 1 98 ? -15.777 3.726 22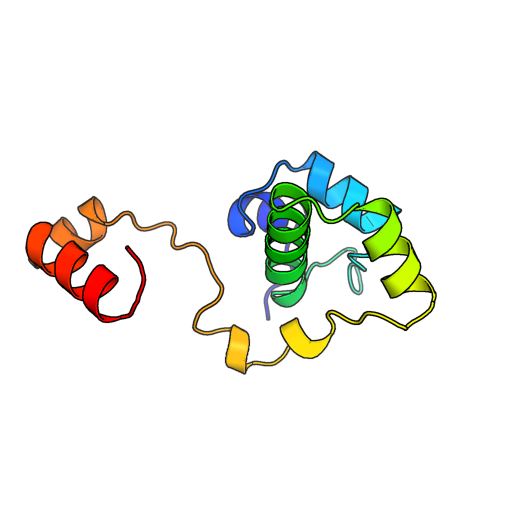.319 1.00 96.44 98 THR A N 1
ATOM 742 C CA . THR A 1 98 ? -17.142 4.110 21.907 1.00 96.44 98 THR A CA 1
ATOM 743 C C . THR A 1 98 ? -18.236 3.499 22.778 1.00 96.44 98 THR A C 1
ATOM 745 O O . THR A 1 98 ? -19.383 3.934 22.706 1.00 96.44 98 THR A O 1
ATOM 748 N N . GLY A 1 99 ? -17.911 2.473 23.569 1.00 97.00 99 GLY A N 1
ATOM 749 C CA . GLY A 1 99 ? -18.886 1.652 24.287 1.00 97.00 99 GLY A CA 1
ATOM 750 C C . GLY A 1 99 ? -19.710 0.727 23.381 1.00 97.00 99 GLY A C 1
ATOM 751 O O . GLY A 1 99 ? -20.625 0.062 23.866 1.00 97.00 99 GLY A O 1
ATOM 752 N N . ILE A 1 100 ? -19.416 0.664 22.076 1.00 97.19 100 ILE A N 1
ATOM 753 C CA . ILE A 1 100 ? -20.110 -0.226 21.139 1.00 97.19 100 ILE A CA 1
ATOM 754 C C . ILE A 1 100 ? -19.590 -1.656 21.340 1.00 97.19 100 ILE A C 1
ATOM 756 O O . ILE A 1 100 ? -18.379 -1.868 21.247 1.00 97.19 100 ILE A O 1
ATOM 760 N N . PRO A 1 101 ? -20.457 -2.662 21.570 1.00 97.12 101 PRO A N 1
ATOM 761 C CA . PRO A 1 101 ? -20.016 -4.041 21.758 1.00 97.12 101 PRO A CA 1
ATOM 762 C C . PRO A 1 101 ? -19.231 -4.587 20.561 1.00 97.12 101 PRO A C 1
ATOM 764 O O . PRO A 1 101 ? -19.613 -4.376 19.409 1.00 97.12 101 PRO A O 1
ATOM 767 N N . MET A 1 102 ? -18.176 -5.357 20.840 1.00 95.50 102 MET A N 1
ATOM 768 C CA . MET A 1 102 ? -17.335 -5.996 19.820 1.00 95.50 102 MET A CA 1
ATOM 769 C C . MET A 1 102 ? -18.147 -6.790 18.790 1.00 95.50 102 MET A C 1
ATOM 771 O O . MET A 1 102 ? -17.908 -6.677 17.590 1.00 95.50 102 MET A O 1
ATOM 775 N N . ASP A 1 103 ? -19.134 -7.559 19.248 1.00 95.50 103 ASP A N 1
ATOM 776 C CA . ASP A 1 103 ? -19.963 -8.373 18.358 1.00 95.50 103 ASP A CA 1
ATOM 777 C C . ASP A 1 103 ? -20.780 -7.511 17.390 1.00 95.50 103 ASP A C 1
ATOM 779 O O . ASP A 1 103 ? -20.913 -7.860 16.219 1.00 95.50 103 ASP A O 1
ATOM 783 N N . LEU A 1 104 ? -21.244 -6.335 17.830 1.00 95.81 104 LEU A N 1
ATOM 784 C CA . LEU A 1 104 ? -21.943 -5.398 16.953 1.00 95.81 104 LEU A CA 1
ATOM 785 C C . LEU A 1 104 ? -20.992 -4.790 15.913 1.00 95.81 104 LEU A C 1
ATOM 787 O O . LEU A 1 104 ? -21.360 -4.684 14.746 1.00 95.81 104 LEU A O 1
ATOM 791 N N . LEU A 1 105 ? -19.758 -4.447 16.297 1.00 94.19 105 LEU A N 1
ATOM 792 C CA . LEU A 1 105 ? -18.7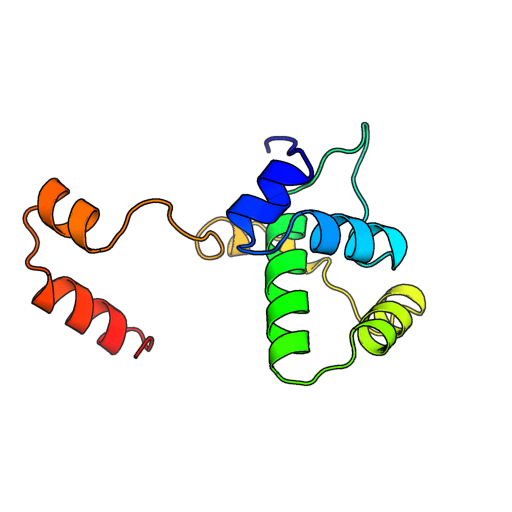53 -3.964 15.341 1.00 94.19 105 LEU A CA 1
ATOM 793 C C . LEU A 1 105 ? -18.436 -5.013 14.263 1.00 94.19 105 LEU A C 1
ATOM 795 O O . LEU A 1 105 ? -18.291 -4.661 13.091 1.00 94.19 105 LEU A O 1
ATOM 799 N N . LYS A 1 106 ? -18.370 -6.297 14.639 1.00 92.19 106 LYS A N 1
ATOM 800 C CA . LYS A 1 106 ? -18.165 -7.407 13.696 1.00 92.19 106 LYS A CA 1
ATOM 801 C C . LYS A 1 106 ? -19.340 -7.561 12.732 1.00 92.19 106 LYS A C 1
ATOM 803 O O . LYS A 1 106 ? -19.116 -7.595 11.528 1.00 92.19 106 LYS A O 1
ATOM 808 N N . VAL A 1 107 ? -20.576 -7.547 13.239 1.00 94.88 107 VAL A N 1
ATOM 809 C CA . VAL A 1 107 ? -21.788 -7.622 12.403 1.00 94.88 107 VAL A CA 1
ATOM 810 C C . VAL A 1 107 ? -21.862 -6.455 11.418 1.00 94.88 107 VAL A C 1
ATOM 812 O O . VAL A 1 107 ? -22.183 -6.658 10.250 1.00 94.88 107 VAL A O 1
ATOM 815 N N . VAL A 1 108 ? -21.535 -5.233 11.850 1.00 92.75 108 VAL A N 1
ATOM 816 C CA . VAL A 1 108 ? -21.498 -4.069 10.949 1.00 92.75 108 VAL A CA 1
ATOM 817 C C . VAL A 1 108 ? -20.466 -4.271 9.840 1.00 92.75 108 VAL A C 1
ATOM 819 O O . VAL A 1 108 ? -20.790 -4.025 8.681 1.00 92.75 108 VAL A O 1
ATOM 822 N N . ARG A 1 109 ? -19.256 -4.748 10.169 1.00 89.44 109 ARG A N 1
ATOM 823 C CA . ARG A 1 109 ? -18.195 -5.040 9.188 1.00 89.44 109 ARG A CA 1
ATOM 824 C C . ARG A 1 109 ? -18.648 -6.085 8.157 1.00 89.44 109 ARG A C 1
ATOM 826 O O . ARG A 1 109 ? -18.462 -5.874 6.959 1.00 89.44 109 ARG A O 1
ATOM 833 N N . GLU A 1 110 ? -19.279 -7.162 8.618 1.00 92.69 110 GLU A N 1
ATOM 834 C CA . GLU A 1 110 ? -19.826 -8.221 7.762 1.00 92.69 110 GLU A CA 1
ATOM 835 C C . GLU A 1 110 ? -20.934 -7.688 6.841 1.00 92.69 110 GLU A C 1
ATOM 837 O O . GLU A 1 110 ? -20.913 -7.934 5.635 1.00 92.69 110 GLU A O 1
ATOM 842 N N . ALA A 1 111 ? -21.862 -6.889 7.377 1.00 93.00 111 ALA A N 1
ATOM 843 C CA . ALA A 1 111 ? -22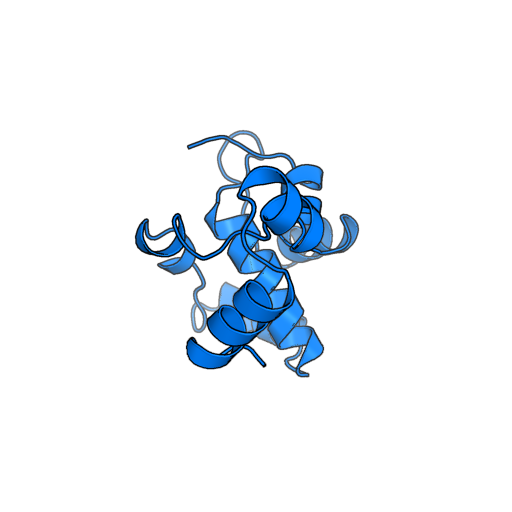.986 -6.331 6.625 1.00 93.00 111 ALA A CA 1
ATOM 844 C C . ALA A 1 111 ? -22.558 -5.380 5.494 1.00 93.00 111 ALA A C 1
ATOM 846 O O . ALA A 1 111 ? -23.262 -5.269 4.491 1.00 93.00 111 ALA A O 1
ATOM 847 N N . VAL A 1 112 ? -21.405 -4.714 5.626 1.00 86.19 112 VAL A N 1
ATOM 848 C CA . VAL A 1 112 ? -20.831 -3.857 4.570 1.00 86.19 112 VAL A CA 1
ATOM 849 C C . VAL A 1 112 ? -19.886 -4.610 3.622 1.00 86.19 112 VAL A C 1
ATOM 851 O O . VAL A 1 112 ? -19.199 -3.986 2.817 1.00 86.19 112 VAL A O 1
ATOM 854 N N . GLY A 1 113 ? -19.878 -5.948 3.677 1.00 83.81 113 GLY A N 1
ATOM 855 C CA . GLY A 1 113 ? -19.217 -6.812 2.695 1.00 83.81 113 GLY A CA 1
ATOM 856 C C . GLY A 1 113 ? -17.812 -7.283 3.070 1.00 83.81 113 GLY A C 1
ATOM 857 O O . GLY A 1 113 ? -17.122 -7.841 2.219 1.00 83.81 113 GLY A O 1
ATOM 858 N N . PHE A 1 114 ? -17.377 -7.092 4.318 1.00 72.88 114 PHE A N 1
ATOM 859 C CA . PHE A 1 114 ? -16.087 -7.583 4.803 1.00 72.88 114 PHE A CA 1
ATOM 860 C C . PHE A 1 114 ? -16.312 -8.719 5.814 1.00 72.88 114 PHE A C 1
ATOM 862 O O . PHE A 1 114 ? -16.567 -8.463 6.989 1.00 72.88 114 PHE A O 1
ATOM 869 N N . ALA A 1 115 ? -16.224 -9.971 5.349 1.00 63.25 115 ALA A N 1
ATOM 870 C CA . ALA A 1 115 ? -16.238 -11.168 6.202 1.00 63.25 115 ALA A CA 1
ATOM 871 C C . ALA A 1 115 ? -14.900 -11.355 6.934 1.00 63.25 115 ALA A C 1
ATOM 873 O O . ALA A 1 115 ? -13.839 -10.922 6.421 1.00 63.25 115 ALA A O 1
#

Foldseek 3Di:
DDFDDLVRLCVFLVHDSVLLVVCVVLVQDDQDPPSTDDPLSSQSSNVLVVVVVVPDDSNVQSVCVVVVVDDSPCSNDPVVVPPRTDDPDDLVNVCVVPVPDSVVVVVVCVVVPHD

Sequence (115 aa):
MGERSREEVARRAGVDPGYVDRLVELGILGPGQDDAFSQGDVLRARWVHSLQAAGVPLEGMAAAVRDGTLSFSYLDASAFDRFAEISSTTFRELSENTGIPMDLLKVVREAVGFA

Secondary structure (DSSP, 8-state):
---B-HHHHHHHHTS-HHHHHHHHHTTSS---GGG-B-HHHHHHHHHHHHHHHTT--HHHHHHHHHHTSS--GGGGSGGGTTT-SPPSS-HHHHHHHH---HHHHHHHHHHTT--

Radius of gyration: 16.45 Å; chains: 1; bounding box: 37×31×46 Å